Protein AF-A0A0W0VQ80-F1 (afdb_monomer_lite)

Structure (mmCIF, N/CA/C/O backbone):
data_AF-A0A0W0VQ80-F1
#
_entry.id   AF-A0A0W0VQ80-F1
#
loop_
_atom_site.group_PDB
_atom_site.id
_atom_site.type_symbol
_atom_site.label_atom_id
_atom_site.label_alt_id
_atom_site.label_comp_id
_atom_site.label_asym_id
_atom_site.label_entity_id
_atom_site.label_seq_id
_atom_site.pdbx_PDB_ins_code
_atom_site.Cartn_x
_atom_site.Cartn_y
_atom_site.Cartn_z
_atom_site.occupancy
_atom_site.B_iso_or_equiv
_atom_site.auth_seq_id
_atom_site.auth_comp_id
_atom_site.auth_asym_id
_atom_site.auth_atom_id
_atom_site.pdbx_PDB_model_num
ATOM 1 N N . MET A 1 1 ? 36.354 -58.594 -27.537 1.00 39.22 1 MET A N 1
ATOM 2 C CA . MET A 1 1 ? 34.921 -58.287 -27.334 1.00 39.22 1 MET A CA 1
ATOM 3 C C . MET A 1 1 ? 34.841 -57.027 -26.495 1.00 39.22 1 MET A C 1
ATOM 5 O O . MET A 1 1 ? 35.477 -56.959 -25.454 1.00 39.22 1 MET A O 1
ATOM 9 N N . SER A 1 2 ? 34.205 -56.005 -27.055 1.00 38.38 2 SER A N 1
ATOM 10 C CA . SER A 1 2 ? 34.399 -54.588 -26.751 1.00 38.38 2 SER A CA 1
ATOM 11 C C . SER A 1 2 ? 33.730 -54.137 -25.452 1.00 38.38 2 SER A C 1
ATOM 13 O O . SER A 1 2 ? 32.522 -54.293 -25.295 1.00 38.38 2 SER A O 1
ATOM 15 N N . ALA A 1 3 ? 34.500 -53.500 -24.567 1.00 39.53 3 ALA A N 1
ATOM 16 C CA . ALA A 1 3 ? 33.962 -52.615 -23.542 1.00 39.53 3 ALA A CA 1
ATOM 17 C C . ALA A 1 3 ? 33.557 -51.298 -24.223 1.00 39.53 3 ALA A C 1
ATOM 19 O O . ALA A 1 3 ? 34.411 -50.557 -24.705 1.00 39.53 3 ALA A O 1
ATOM 20 N N . LYS A 1 4 ? 32.250 -51.027 -24.314 1.00 45.50 4 LYS A N 1
ATOM 21 C CA . LYS A 1 4 ? 31.738 -49.696 -24.663 1.00 45.50 4 LYS A CA 1
ATOM 22 C C . LYS A 1 4 ? 31.980 -48.789 -23.456 1.00 45.50 4 LYS A C 1
ATOM 24 O O . LYS A 1 4 ? 31.204 -48.800 -22.506 1.00 45.50 4 LYS A O 1
ATOM 29 N N . LEU A 1 5 ? 33.093 -48.063 -23.481 1.00 38.34 5 LEU A N 1
ATOM 30 C CA . LEU A 1 5 ? 33.296 -46.894 -22.635 1.00 38.34 5 LEU A CA 1
ATOM 31 C C . LEU A 1 5 ? 32.281 -45.840 -23.090 1.00 38.34 5 LEU A C 1
ATOM 33 O O . LEU A 1 5 ? 32.288 -45.436 -24.251 1.00 38.34 5 LEU A O 1
ATOM 37 N N . TYR A 1 6 ? 31.363 -45.464 -22.202 1.00 40.53 6 TYR A N 1
ATOM 38 C CA . TYR A 1 6 ? 30.545 -44.273 -22.383 1.00 40.53 6 TYR A CA 1
ATOM 39 C C . TYR A 1 6 ? 31.472 -43.067 -22.233 1.00 40.53 6 TYR A C 1
ATOM 41 O O . TYR A 1 6 ? 31.895 -42.734 -21.128 1.00 40.53 6 TYR A O 1
ATOM 49 N N . GLU A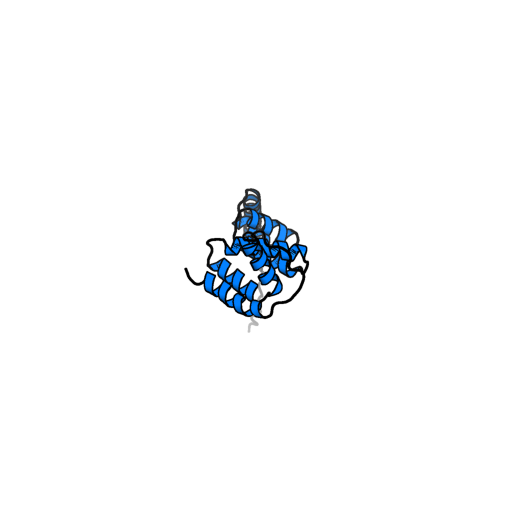 1 7 ? 31.832 -42.468 -23.360 1.00 46.78 7 GLU A N 1
ATOM 50 C CA . GLU A 1 7 ? 32.512 -41.182 -23.419 1.00 46.78 7 GLU A CA 1
ATOM 51 C C . GLU A 1 7 ? 31.486 -40.121 -22.995 1.00 46.78 7 GLU A C 1
ATOM 53 O O . GLU A 1 7 ? 30.515 -39.848 -23.700 1.00 46.78 7 GLU A O 1
ATOM 58 N N . VAL A 1 8 ? 31.620 -39.628 -21.764 1.00 47.25 8 VAL A N 1
ATOM 59 C CA . VAL A 1 8 ? 30.815 -38.518 -21.245 1.00 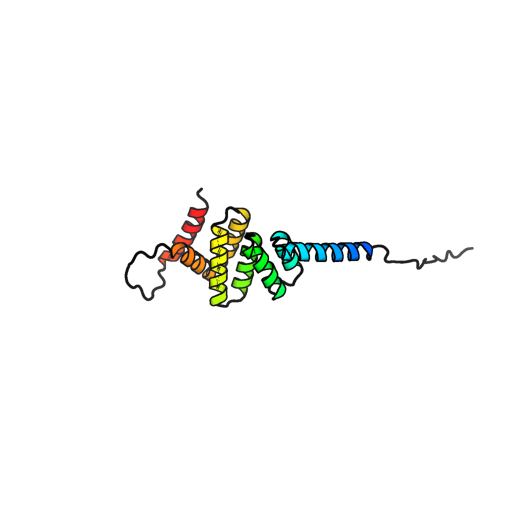47.25 8 VAL A CA 1
ATOM 60 C C . VAL A 1 8 ? 31.418 -37.249 -21.834 1.00 47.25 8 VAL A C 1
ATOM 62 O O . VAL A 1 8 ? 32.496 -36.831 -21.418 1.00 47.25 8 VAL A O 1
ATOM 65 N N . ASP A 1 9 ? 30.763 -36.697 -22.850 1.00 49.16 9 ASP A N 1
ATOM 66 C CA . ASP A 1 9 ? 31.197 -35.493 -23.558 1.00 49.16 9 ASP A CA 1
ATOM 67 C C . ASP A 1 9 ? 31.024 -34.258 -22.642 1.00 49.16 9 ASP A C 1
ATOM 69 O O . ASP A 1 9 ? 29.894 -33.955 -22.244 1.00 49.16 9 ASP A O 1
ATOM 73 N N . PRO A 1 10 ? 32.096 -33.543 -22.238 1.00 48.28 10 PRO A N 1
ATOM 74 C CA . PRO A 1 10 ? 32.015 -32.416 -21.314 1.00 48.28 10 PRO A CA 1
ATOM 75 C C . PRO A 1 10 ? 31.864 -31.095 -22.080 1.00 48.28 10 PRO A C 1
ATOM 77 O O . PRO A 1 10 ? 32.627 -30.150 -21.874 1.00 48.28 10 PRO A O 1
ATOM 80 N N . LEU A 1 11 ? 30.877 -31.021 -22.976 1.00 42.03 11 LEU A N 1
ATOM 81 C CA . LEU A 1 11 ? 30.545 -29.799 -23.706 1.00 42.03 11 LEU A CA 1
ATOM 82 C C . LEU A 1 11 ? 29.224 -29.196 -23.211 1.00 42.03 11 LEU A C 1
ATOM 84 O O . LEU A 1 11 ? 28.148 -29.381 -23.770 1.00 42.03 11 LEU A O 1
ATOM 88 N N . THR A 1 12 ? 29.401 -28.418 -22.141 1.00 44.44 12 THR A N 1
ATOM 89 C CA . THR A 1 12 ? 28.818 -27.080 -21.949 1.00 44.44 12 THR A CA 1
ATOM 90 C C . THR A 1 12 ? 27.309 -26.977 -21.729 1.00 44.44 12 THR A C 1
ATOM 92 O O . THR A 1 12 ? 26.538 -26.512 -22.565 1.00 44.44 12 THR A O 1
ATOM 95 N N . GLU A 1 13 ? 26.940 -27.308 -20.499 1.00 49.12 13 GLU A N 1
ATOM 96 C CA . GLU A 1 13 ? 26.128 -26.476 -19.605 1.00 49.12 13 GLU A CA 1
ATOM 97 C C . GLU A 1 13 ? 26.265 -24.952 -19.894 1.00 49.12 13 GLU A C 1
ATOM 99 O O . GLU A 1 13 ? 27.376 -24.441 -20.043 1.00 49.12 13 GLU A O 1
ATOM 104 N N . SER A 1 14 ? 25.133 -24.230 -19.908 1.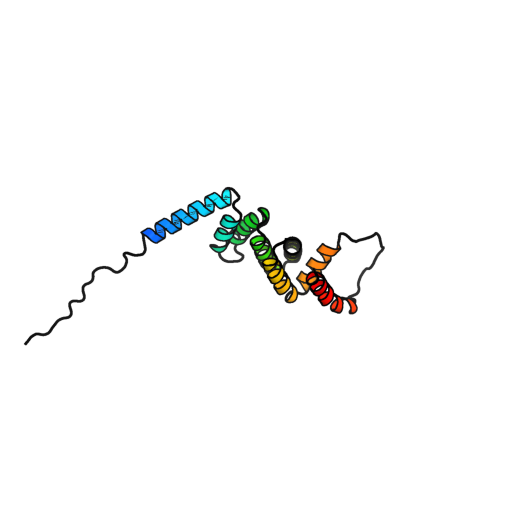00 49.66 14 SER A N 1
ATOM 105 C CA . SER A 1 14 ? 24.991 -22.756 -19.954 1.00 49.66 14 SER A CA 1
ATOM 106 C C . SER A 1 14 ? 25.122 -22.041 -21.315 1.00 49.66 14 SER A C 1
ATOM 108 O O . SER A 1 14 ? 26.056 -21.281 -21.564 1.00 49.66 14 SER A O 1
ATOM 110 N N . VAL A 1 15 ? 24.105 -22.188 -22.172 1.00 45.34 15 VAL A N 1
ATOM 111 C CA . VAL A 1 15 ? 23.851 -21.266 -23.307 1.00 45.34 15 VAL A CA 1
ATOM 112 C C . VAL A 1 15 ? 22.617 -20.362 -23.057 1.00 45.34 15 VAL A C 1
ATOM 114 O O . VAL A 1 15 ? 22.355 -19.445 -23.830 1.00 45.34 15 VAL A O 1
ATOM 117 N N . ASP A 1 16 ? 21.922 -20.508 -21.919 1.00 50.88 16 ASP A N 1
ATOM 118 C CA . ASP A 1 16 ? 20.605 -19.884 -21.666 1.00 50.88 16 ASP A CA 1
ATOM 119 C C . ASP A 1 16 ? 20.578 -18.633 -20.746 1.00 50.88 16 ASP A C 1
ATOM 121 O O . ASP A 1 16 ? 19.498 -18.117 -20.457 1.00 50.88 16 ASP A O 1
ATOM 125 N N . ASP A 1 17 ? 21.716 -18.083 -20.293 1.00 54.81 17 ASP A N 1
ATOM 126 C CA . ASP A 1 17 ? 21.704 -17.083 -19.191 1.00 54.81 17 ASP A CA 1
ATOM 127 C C . ASP A 1 17 ? 22.242 -15.668 -19.524 1.00 54.81 17 ASP A C 1
ATOM 129 O O . ASP A 1 17 ? 22.173 -14.759 -18.699 1.00 54.81 17 ASP A O 1
ATOM 133 N N . TYR A 1 18 ? 22.766 -15.410 -20.731 1.00 47.47 18 TYR A N 1
ATOM 134 C CA . TYR A 1 18 ? 23.370 -14.097 -21.056 1.00 47.47 18 TYR A CA 1
ATOM 135 C C . TYR A 1 18 ? 22.439 -13.115 -21.783 1.00 47.47 18 TYR A C 1
ATOM 137 O O . TYR A 1 18 ? 22.423 -11.919 -21.464 1.00 47.47 18 TYR A O 1
ATOM 145 N N . HIS A 1 19 ? 21.652 -13.587 -22.751 1.00 51.75 19 HIS A N 1
ATOM 146 C CA . HIS A 1 19 ? 20.708 -12.736 -23.487 1.00 51.75 19 HIS A CA 1
ATOM 147 C C . HIS A 1 19 ? 19.512 -12.341 -22.619 1.00 51.75 19 HIS A C 1
ATOM 149 O O . HIS A 1 19 ? 19.170 -11.163 -22.547 1.00 51.75 19 HIS A O 1
ATOM 155 N N . THR A 1 20 ? 18.979 -13.291 -21.853 1.00 57.47 20 THR A N 1
ATOM 156 C CA . THR A 1 20 ? 17.923 -13.079 -20.854 1.00 57.47 20 THR A CA 1
ATOM 157 C C . THR A 1 20 ? 18.354 -12.076 -19.788 1.00 57.47 20 THR A C 1
ATOM 159 O O . THR A 1 20 ? 17.636 -11.122 -19.500 1.00 57.47 20 THR A O 1
ATOM 162 N N . LYS A 1 21 ? 19.576 -12.200 -19.262 1.00 60.91 21 LYS A N 1
ATOM 163 C CA . LYS A 1 21 ? 20.131 -11.251 -18.287 1.00 60.91 21 LYS A CA 1
ATOM 164 C C . LYS A 1 21 ? 20.290 -9.848 -18.867 1.00 60.91 21 LYS A C 1
ATOM 166 O O . LYS A 1 21 ? 19.993 -8.868 -18.188 1.00 60.91 21 LYS A O 1
ATOM 171 N N . THR A 1 22 ? 20.703 -9.738 -20.128 1.00 64.06 22 THR A N 1
ATOM 172 C CA . THR A 1 22 ? 20.852 -8.445 -20.812 1.00 64.06 22 THR A CA 1
ATOM 173 C C . THR A 1 22 ? 19.497 -7.790 -21.085 1.00 64.06 22 THR A C 1
ATOM 175 O O . THR A 1 22 ? 19.326 -6.597 -20.835 1.00 64.06 22 THR A O 1
ATOM 178 N N . GLU A 1 23 ? 18.508 -8.559 -21.537 1.00 70.19 23 GLU A N 1
ATOM 179 C CA . GLU A 1 23 ? 17.135 -8.092 -21.753 1.00 70.19 23 GLU A CA 1
ATOM 180 C C . GLU A 1 23 ? 16.465 -7.670 -20.447 1.00 70.19 23 GLU A C 1
ATOM 182 O O . GLU A 1 23 ? 15.868 -6.597 -20.393 1.00 70.19 23 GLU A O 1
ATOM 187 N N . VAL A 1 24 ? 16.635 -8.438 -19.369 1.00 71.38 24 VAL A N 1
ATOM 188 C CA . VAL A 1 24 ? 16.118 -8.099 -18.035 1.00 71.38 24 VAL A CA 1
ATOM 189 C C . VAL A 1 24 ? 16.768 -6.823 -17.498 1.00 71.38 24 VAL A C 1
ATOM 191 O O . VAL A 1 24 ? 16.064 -5.944 -16.998 1.00 71.38 24 VAL A O 1
ATOM 194 N N . ILE A 1 25 ? 18.088 -6.661 -17.644 1.00 77.69 25 ILE A N 1
ATOM 195 C CA . ILE A 1 25 ? 18.795 -5.433 -17.240 1.00 77.69 25 ILE A CA 1
ATOM 196 C C . ILE A 1 25 ? 18.295 -4.226 -18.045 1.00 77.69 25 ILE A C 1
ATOM 198 O O . ILE A 1 25 ? 18.021 -3.165 -17.473 1.00 77.69 25 ILE A O 1
ATOM 202 N N . ASN A 1 26 ? 18.145 -4.377 -19.362 1.00 82.56 26 ASN A N 1
ATOM 203 C CA . ASN A 1 26 ? 17.654 -3.312 -20.235 1.00 82.56 26 ASN A CA 1
ATOM 204 C C . ASN A 1 26 ? 16.199 -2.947 -19.918 1.00 82.56 26 ASN A C 1
ATOM 206 O O . ASN A 1 26 ? 15.875 -1.764 -19.795 1.00 82.56 26 ASN A O 1
ATOM 210 N N . PHE A 1 27 ? 15.347 -3.948 -19.706 1.00 80.50 27 PHE A N 1
ATOM 211 C CA . PHE A 1 27 ? 13.952 -3.773 -19.324 1.00 80.50 27 PHE A CA 1
ATOM 212 C C . PHE A 1 27 ? 13.826 -3.073 -17.969 1.00 80.50 27 PHE A C 1
ATOM 214 O O . PHE A 1 27 ? 13.085 -2.100 -17.845 1.00 80.50 27 PHE A O 1
ATOM 221 N N . HIS A 1 28 ? 14.607 -3.482 -16.966 1.00 82.50 28 HIS A N 1
ATOM 222 C CA . HIS A 1 28 ? 14.620 -2.829 -15.656 1.00 82.50 28 HIS A CA 1
ATOM 223 C C . HIS A 1 28 ? 15.092 -1.369 -15.756 1.00 82.50 28 HIS A C 1
ATOM 225 O O . HIS A 1 28 ? 14.491 -0.472 -15.159 1.00 82.50 28 HIS A O 1
ATOM 231 N N . LYS A 1 29 ? 16.119 -1.085 -16.571 1.00 86.81 29 LYS A N 1
ATOM 232 C CA . LYS A 1 29 ? 16.577 0.290 -16.836 1.00 86.81 29 LYS A CA 1
ATOM 233 C C . LYS A 1 29 ? 15.481 1.136 -17.490 1.00 86.81 29 LYS A C 1
ATOM 235 O O . LYS A 1 29 ? 15.277 2.281 -17.082 1.00 86.81 29 LYS A O 1
AT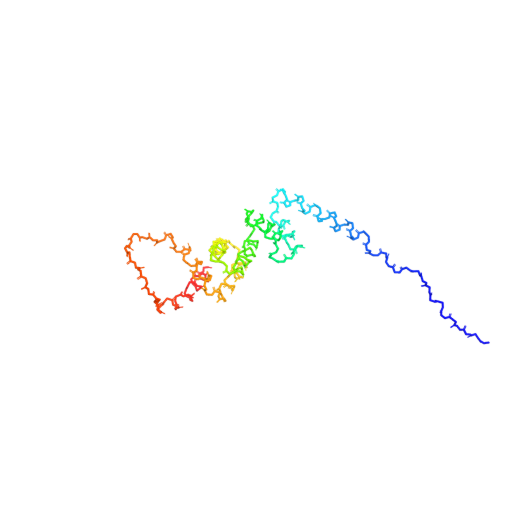OM 240 N N . GLN A 1 30 ? 14.765 0.580 -18.464 1.00 87.00 30 GLN A N 1
ATOM 241 C CA . GLN A 1 30 ? 13.647 1.254 -19.120 1.00 87.00 30 GLN A CA 1
ATOM 242 C C . GLN A 1 30 ? 12.482 1.487 -18.149 1.00 87.00 30 GLN A C 1
ATOM 244 O O . GLN A 1 30 ? 11.973 2.603 -18.081 1.00 87.00 30 GLN A O 1
ATOM 249 N N . MET A 1 31 ? 12.110 0.492 -17.334 1.00 87.75 31 MET A N 1
ATOM 250 C CA . MET A 1 31 ? 11.098 0.652 -16.282 1.00 87.75 31 MET A CA 1
ATOM 251 C C . MET A 1 31 ? 11.479 1.755 -15.301 1.00 87.75 31 MET A C 1
ATOM 253 O O . MET A 1 31 ? 10.651 2.604 -14.982 1.00 87.75 31 MET A O 1
ATOM 257 N N . LYS A 1 32 ? 12.743 1.806 -14.868 1.00 89.19 32 LYS A N 1
ATOM 258 C CA . LYS A 1 32 ? 13.248 2.881 -14.008 1.00 89.19 32 LYS A CA 1
ATOM 259 C C . LYS A 1 32 ? 13.115 4.249 -14.660 1.00 89.19 32 LYS A C 1
ATOM 261 O O . LYS A 1 32 ? 12.698 5.189 -13.990 1.00 89.19 32 LYS A O 1
ATOM 266 N N . ALA A 1 33 ? 13.427 4.369 -15.947 1.00 91.12 33 ALA A N 1
ATOM 267 C CA . ALA A 1 33 ? 13.236 5.617 -16.678 1.00 91.12 33 ALA A CA 1
ATOM 268 C C . ALA A 1 33 ? 11.752 6.026 -16.732 1.00 91.12 33 ALA A C 1
ATOM 270 O O . ALA A 1 33 ? 11.436 7.164 -16.399 1.00 91.12 33 ALA A O 1
ATOM 271 N N . MET A 1 34 ? 10.843 5.100 -17.052 1.00 91.06 34 MET A N 1
ATOM 272 C CA . MET A 1 34 ? 9.396 5.364 -17.089 1.00 91.06 34 MET A CA 1
ATOM 273 C C . MET A 1 34 ? 8.848 5.762 -15.712 1.00 91.06 34 MET A C 1
ATOM 275 O O . MET A 1 34 ? 8.126 6.748 -15.584 1.00 91.06 34 MET A O 1
ATOM 279 N N . ALA A 1 35 ? 9.264 5.068 -14.654 1.00 90.88 35 ALA A N 1
ATOM 280 C CA . ALA A 1 35 ? 8.887 5.403 -13.284 1.00 90.88 35 ALA A CA 1
ATOM 281 C C . ALA A 1 35 ? 9.378 6.797 -12.866 1.00 90.88 35 ALA A C 1
ATOM 283 O O . ALA A 1 35 ? 8.695 7.511 -12.135 1.00 90.88 35 ALA A O 1
ATOM 284 N N . LEU A 1 36 ? 10.567 7.203 -13.324 1.00 89.88 36 LEU A N 1
ATOM 285 C CA . LEU A 1 36 ? 11.085 8.558 -13.109 1.00 89.88 36 LEU A CA 1
ATOM 286 C C . LEU A 1 36 ? 10.338 9.612 -13.933 1.00 89.88 36 LEU A C 1
ATOM 288 O O . LEU A 1 36 ? 10.244 10.751 -13.489 1.00 89.88 36 LEU A O 1
ATOM 292 N N . GLN A 1 37 ? 9.784 9.233 -15.084 1.00 89.44 37 GLN A N 1
ATOM 293 C CA . GLN A 1 37 ? 8.907 10.080 -15.897 1.00 89.44 37 GLN A CA 1
ATOM 294 C C . GLN A 1 37 ? 7.478 10.185 -15.334 1.00 89.44 37 GLN A C 1
ATOM 296 O O . GLN A 1 37 ? 6.679 10.955 -15.858 1.00 89.44 37 GLN A O 1
ATOM 301 N N . GLY A 1 38 ? 7.165 9.461 -14.253 1.00 88.38 38 GLY A N 1
ATOM 302 C CA . GLY A 1 38 ? 5.876 9.522 -13.562 1.00 88.38 38 GLY A CA 1
ATOM 303 C C . GLY A 1 38 ? 4.937 8.352 -13.854 1.00 88.38 38 GLY A C 1
ATOM 304 O O . GLY A 1 38 ? 3.809 8.358 -13.358 1.00 88.38 38 GLY A O 1
ATOM 305 N N . ASP A 1 39 ? 5.382 7.337 -14.603 1.00 93.44 39 ASP A N 1
ATOM 306 C CA . ASP A 1 39 ? 4.590 6.128 -14.836 1.00 93.44 39 ASP A CA 1
ATOM 307 C C . ASP A 1 39 ? 4.377 5.367 -13.518 1.00 93.44 39 ASP A C 1
ATOM 309 O O . ASP A 1 39 ? 5.302 4.801 -12.920 1.00 93.44 39 ASP A O 1
ATOM 313 N N . ALA A 1 40 ? 3.125 5.362 -13.065 1.00 93.06 40 ALA A N 1
ATOM 314 C CA . ALA A 1 40 ? 2.738 4.768 -11.796 1.00 93.06 40 ALA A CA 1
ATOM 315 C C . ALA A 1 40 ? 2.894 3.240 -11.793 1.00 93.06 40 ALA A C 1
ATOM 317 O O . ALA A 1 40 ? 3.268 2.656 -10.775 1.00 93.06 40 ALA A O 1
ATOM 318 N N . VAL A 1 41 ? 2.625 2.582 -12.925 1.00 93.31 41 VAL A N 1
ATOM 319 C CA . VAL A 1 41 ? 2.705 1.122 -13.056 1.00 93.31 41 VAL A CA 1
ATOM 320 C C . VAL A 1 41 ? 4.162 0.679 -13.061 1.00 93.31 41 VAL A C 1
ATOM 322 O O . VAL A 1 41 ? 4.503 -0.298 -12.395 1.00 93.31 41 VAL A O 1
ATOM 325 N N . ALA A 1 42 ? 5.037 1.409 -13.751 1.00 92.44 42 ALA A N 1
ATOM 326 C CA . ALA A 1 42 ? 6.472 1.167 -13.735 1.00 92.44 42 ALA A CA 1
ATOM 327 C C . ALA A 1 42 ? 7.050 1.375 -12.329 1.00 92.44 42 ALA A C 1
ATOM 329 O O . ALA A 1 42 ? 7.790 0.520 -11.844 1.00 92.44 42 ALA A O 1
ATOM 330 N N . ALA A 1 43 ? 6.665 2.452 -11.633 1.00 93.88 43 ALA A N 1
ATOM 331 C CA . ALA A 1 43 ? 7.082 2.690 -10.250 1.00 93.88 43 ALA A CA 1
ATOM 332 C C . ALA A 1 43 ? 6.621 1.565 -9.308 1.00 93.88 43 ALA A C 1
ATOM 334 O O . ALA A 1 43 ? 7.403 1.085 -8.490 1.00 93.88 43 ALA A O 1
ATOM 335 N N . TYR A 1 44 ? 5.384 1.093 -9.461 1.00 94.94 44 TYR A N 1
ATOM 336 C CA . TYR A 1 44 ? 4.846 -0.013 -8.671 1.00 94.94 44 TYR A CA 1
ATOM 337 C C . TYR A 1 44 ? 5.562 -1.340 -8.949 1.00 94.94 44 TYR A C 1
ATOM 339 O O . TYR A 1 44 ? 5.889 -2.076 -8.022 1.00 94.94 44 TYR A O 1
ATOM 347 N N . ARG A 1 45 ? 5.863 -1.640 -10.218 1.00 91.88 45 ARG A N 1
ATOM 348 C CA . ARG A 1 45 ? 6.635 -2.833 -10.597 1.00 91.88 45 ARG A CA 1
ATOM 349 C C . ARG A 1 45 ? 8.043 -2.799 -10.016 1.00 91.88 45 ARG A C 1
ATOM 351 O O . ARG A 1 45 ? 8.453 -3.786 -9.425 1.00 91.88 45 ARG A O 1
ATOM 358 N N . LEU A 1 46 ? 8.727 -1.657 -10.102 1.00 90.88 46 LEU A N 1
ATOM 359 C CA . LEU A 1 46 ? 10.048 -1.488 -9.491 1.00 90.88 46 LEU A CA 1
ATOM 360 C C . LEU A 1 46 ? 10.009 -1.667 -7.981 1.00 90.88 46 LEU A C 1
ATOM 362 O O . LEU A 1 46 ? 10.929 -2.258 -7.437 1.00 90.88 46 LEU A O 1
ATOM 366 N N . ALA A 1 47 ? 8.963 -1.184 -7.300 1.00 92.94 47 ALA A N 1
ATOM 367 C CA . ALA A 1 47 ? 8.828 -1.392 -5.861 1.00 92.94 47 ALA A CA 1
ATOM 368 C C . ALA A 1 47 ? 8.886 -2.888 -5.523 1.00 92.94 47 ALA A C 1
ATOM 370 O O . ALA A 1 47 ? 9.600 -3.271 -4.605 1.00 92.94 47 ALA A O 1
ATOM 371 N N . ARG A 1 48 ? 8.219 -3.737 -6.313 1.00 89.25 48 ARG A N 1
ATOM 372 C CA . ARG A 1 48 ? 8.173 -5.195 -6.111 1.00 89.25 48 ARG A CA 1
ATOM 373 C C . ARG A 1 48 ? 9.505 -5.915 -6.341 1.00 89.25 48 ARG A C 1
ATOM 375 O O . ARG A 1 48 ? 9.625 -7.051 -5.890 1.00 89.25 48 ARG A O 1
ATOM 382 N N . ASP A 1 49 ? 10.477 -5.275 -6.989 1.00 88.69 49 ASP A N 1
ATOM 383 C CA . ASP A 1 49 ? 11.840 -5.809 -7.122 1.00 88.69 49 ASP A CA 1
ATOM 384 C C . ASP A 1 49 ? 12.631 -5.681 -5.803 1.00 88.69 49 ASP A C 1
ATOM 386 O O . ASP A 1 49 ? 13.641 -6.359 -5.611 1.00 88.69 49 ASP A O 1
ATOM 390 N N . PHE A 1 50 ? 12.179 -4.827 -4.877 1.00 90.50 50 PHE A N 1
ATOM 391 C CA . PHE A 1 50 ? 12.789 -4.647 -3.561 1.00 90.50 50 PHE A CA 1
ATOM 392 C C . PHE A 1 50 ? 12.082 -5.490 -2.489 1.00 90.50 50 PHE A C 1
ATOM 394 O O . PHE A 1 50 ? 10.876 -5.738 -2.580 1.00 90.50 50 PHE A O 1
ATOM 401 N N . PRO A 1 51 ? 12.792 -5.887 -1.414 1.00 91.06 51 PRO A N 1
ATOM 402 C CA . PRO A 1 51 ? 12.170 -6.540 -0.269 1.00 91.06 51 PRO A CA 1
ATOM 403 C C . PRO A 1 51 ? 11.025 -5.695 0.298 1.00 91.06 51 PRO A C 1
ATOM 405 O O . PRO A 1 51 ? 11.169 -4.478 0.465 1.00 91.06 51 PRO A O 1
ATOM 408 N N . GLN A 1 52 ? 9.902 -6.339 0.627 1.00 87.75 52 GLN A N 1
ATOM 409 C CA . GLN A 1 52 ? 8.759 -5.659 1.238 1.00 87.75 52 GLN A CA 1
ATOM 410 C C . GLN A 1 52 ? 9.192 -4.884 2.486 1.00 87.75 52 GLN A C 1
ATOM 412 O O . GLN A 1 52 ? 10.020 -5.353 3.266 1.00 87.75 52 GLN A O 1
ATOM 417 N N . ASN A 1 53 ? 8.614 -3.698 2.677 1.00 87.56 53 ASN A N 1
ATOM 418 C CA . ASN A 1 53 ? 8.908 -2.786 3.789 1.00 87.56 53 ASN A CA 1
ATOM 419 C C . ASN A 1 53 ? 10.345 -2.224 3.837 1.00 87.56 53 ASN A C 1
ATOM 421 O O . ASN A 1 53 ? 10.669 -1.518 4.791 1.00 87.56 53 ASN A O 1
ATOM 425 N N . SER A 1 54 ? 11.192 -2.475 2.831 1.00 91.81 54 SER A N 1
ATOM 426 C CA . SER A 1 54 ? 12.465 -1.754 2.683 1.00 91.81 54 SER A CA 1
ATOM 427 C C . SER A 1 54 ? 12.241 -0.280 2.325 1.00 91.81 54 SER A C 1
ATOM 429 O O . SER A 1 54 ? 11.199 0.094 1.779 1.00 91.81 54 SER A O 1
ATOM 431 N N . ASP A 1 55 ? 13.232 0.570 2.598 1.00 91.81 55 ASP A N 1
ATOM 432 C CA . ASP A 1 55 ? 13.139 2.002 2.290 1.00 91.81 55 ASP A CA 1
ATOM 433 C C . ASP A 1 55 ? 12.937 2.255 0.788 1.00 91.81 55 ASP A C 1
ATOM 435 O O . ASP A 1 55 ? 12.128 3.104 0.402 1.00 91.81 55 ASP A O 1
ATOM 439 N N . ASP A 1 56 ? 13.610 1.481 -0.070 1.00 91.25 56 ASP A N 1
ATOM 440 C CA . ASP A 1 56 ? 13.444 1.574 -1.522 1.00 91.25 56 ASP A CA 1
ATOM 441 C C . ASP A 1 56 ? 12.062 1.089 -1.979 1.00 91.25 56 ASP A C 1
ATOM 443 O O . ASP A 1 56 ? 11.432 1.760 -2.803 1.00 91.25 56 ASP A O 1
ATOM 447 N N . TYR A 1 57 ? 11.542 -0.001 -1.398 1.00 94.00 57 TYR A N 1
ATOM 448 C CA . TYR A 1 57 ? 10.168 -0.458 -1.637 1.00 94.00 57 TYR A CA 1
ATOM 449 C C . TYR A 1 57 ? 9.170 0.665 -1.335 1.00 94.00 57 TYR A C 1
ATOM 451 O O . TYR A 1 57 ? 8.417 1.080 -2.215 1.00 94.00 57 TYR A O 1
ATOM 459 N N . LEU A 1 58 ? 9.219 1.232 -0.124 1.00 94.38 58 LEU A N 1
ATOM 460 C CA . LEU A 1 58 ? 8.299 2.291 0.305 1.00 94.38 58 LEU A CA 1
ATOM 461 C C . LEU A 1 58 ? 8.428 3.552 -0.551 1.00 94.38 58 LEU A C 1
ATOM 463 O O . LEU A 1 58 ? 7.428 4.197 -0.863 1.00 94.38 58 LEU A O 1
ATOM 467 N N . LYS A 1 59 ? 9.647 3.897 -0.967 1.00 94.44 59 LYS A N 1
ATOM 468 C CA . LYS A 1 59 ? 9.915 5.055 -1.823 1.00 94.44 59 LYS A CA 1
ATOM 469 C C . LYS A 1 59 ? 9.270 4.916 -3.199 1.00 94.44 59 LYS A C 1
ATOM 471 O O . LYS A 1 59 ? 8.645 5.866 -3.672 1.00 94.44 59 LYS A O 1
ATOM 476 N N . TRP A 1 60 ? 9.420 3.769 -3.856 1.00 94.69 60 TRP A N 1
ATOM 477 C CA . TRP A 1 60 ? 8.823 3.537 -5.175 1.00 94.69 60 TRP A CA 1
ATOM 478 C C . TRP A 1 60 ? 7.311 3.352 -5.100 1.00 94.69 60 TRP A C 1
ATOM 480 O O . TRP A 1 60 ? 6.583 3.896 -5.932 1.00 94.69 60 TRP A O 1
ATOM 490 N N . LEU A 1 61 ? 6.834 2.680 -4.057 1.00 95.31 61 LEU A N 1
ATOM 491 C CA . LEU A 1 61 ? 5.413 2.508 -3.797 1.00 95.31 61 LEU A CA 1
ATOM 492 C C . LEU A 1 61 ? 4.721 3.850 -3.547 1.00 95.31 61 LEU A C 1
ATOM 494 O O . LEU A 1 61 ? 3.660 4.108 -4.107 1.00 95.31 61 LEU A O 1
ATOM 498 N N . LYS A 1 62 ? 5.365 4.746 -2.789 1.00 95.12 62 LYS A N 1
ATOM 499 C CA . LYS A 1 62 ? 4.883 6.113 -2.584 1.00 95.12 62 LYS A CA 1
ATOM 500 C C . LYS A 1 62 ? 4.786 6.885 -3.894 1.00 95.12 62 LYS A C 1
ATOM 502 O O . LYS A 1 62 ? 3.752 7.481 -4.148 1.00 95.12 62 LYS A O 1
ATOM 507 N N . LYS A 1 63 ? 5.794 6.808 -4.769 1.00 94.50 63 LYS A N 1
ATOM 508 C CA . LYS A 1 63 ? 5.713 7.436 -6.100 1.00 94.50 63 LYS A CA 1
ATOM 509 C C . LYS A 1 63 ? 4.518 6.928 -6.907 1.00 94.50 63 LYS A C 1
ATOM 511 O O . LYS A 1 63 ? 3.800 7.724 -7.499 1.00 94.50 63 LYS A O 1
ATOM 516 N N . ALA A 1 64 ? 4.283 5.618 -6.910 1.00 95.25 64 ALA A N 1
ATOM 517 C CA . ALA A 1 64 ? 3.133 5.039 -7.598 1.00 95.25 64 ALA A CA 1
ATOM 518 C C . ALA A 1 64 ? 1.794 5.479 -6.974 1.00 95.25 64 ALA A C 1
ATOM 520 O O . ALA A 1 64 ? 0.842 5.784 -7.695 1.00 95.25 64 ALA A O 1
ATOM 521 N N . ALA A 1 65 ? 1.727 5.546 -5.642 1.00 95.19 65 ALA A N 1
ATOM 522 C CA . ALA A 1 65 ? 0.560 6.008 -4.896 1.00 95.19 65 ALA A CA 1
ATOM 523 C C . ALA A 1 65 ? 0.259 7.497 -5.149 1.00 95.19 65 ALA A C 1
ATOM 525 O O . ALA A 1 65 ? -0.905 7.860 -5.340 1.00 95.19 65 ALA A O 1
ATOM 526 N N . ASP A 1 66 ? 1.298 8.334 -5.207 1.00 92.62 66 ASP A N 1
ATOM 527 C CA . ASP A 1 66 ? 1.216 9.771 -5.492 1.00 92.62 66 ASP A CA 1
ATOM 528 C C . ASP A 1 66 ? 0.728 10.023 -6.930 1.00 92.62 66 ASP A C 1
ATOM 530 O O . ASP A 1 66 ? -0.092 10.912 -7.154 1.00 92.62 66 ASP A O 1
ATOM 534 N N . SER A 1 67 ? 1.117 9.173 -7.888 1.00 89.62 67 SER A N 1
ATOM 535 C CA . SER A 1 67 ? 0.564 9.165 -9.254 1.00 89.62 67 SER A CA 1
ATOM 536 C C . SER A 1 67 ? -0.872 8.612 -9.348 1.00 89.62 67 SER A C 1
ATOM 538 O O . SER A 1 67 ? -1.423 8.501 -10.441 1.00 89.62 67 SER A O 1
ATOM 540 N N . GLY A 1 68 ? -1.505 8.256 -8.223 1.00 88.44 68 GLY A N 1
ATOM 541 C CA . GLY A 1 68 ? -2.914 7.857 -8.161 1.00 88.44 68 GLY A CA 1
ATOM 542 C C . GLY A 1 68 ? -3.188 6.363 -8.341 1.00 88.44 68 GLY A C 1
ATOM 543 O O . GLY A 1 68 ? -4.357 5.972 -8.372 1.00 88.44 68 GLY A O 1
ATOM 544 N N . LEU A 1 69 ? -2.160 5.510 -8.420 1.00 94.25 69 LEU A N 1
ATOM 545 C CA . LEU A 1 69 ? -2.363 4.068 -8.558 1.00 94.25 69 LEU A CA 1
ATOM 546 C C . LEU A 1 69 ? -2.955 3.488 -7.269 1.00 94.25 69 LEU A C 1
ATOM 548 O O . LEU A 1 69 ? -2.317 3.481 -6.216 1.00 94.25 69 LEU A O 1
ATOM 552 N N . THR A 1 70 ? -4.182 2.976 -7.359 1.00 94.81 70 THR A N 1
ATOM 553 C CA . THR A 1 70 ? -4.941 2.536 -6.176 1.00 94.81 70 THR A CA 1
ATOM 554 C C . THR A 1 70 ? -4.309 1.296 -5.532 1.00 94.81 70 THR A C 1
ATOM 556 O O . THR A 1 70 ? -4.218 1.241 -4.309 1.00 94.81 70 THR A O 1
ATOM 559 N N . ASN A 1 71 ? -3.744 0.379 -6.330 1.00 94.19 71 ASN A N 1
ATOM 560 C CA . ASN A 1 71 ? -2.976 -0.773 -5.833 1.00 94.19 71 ASN A CA 1
ATOM 561 C C . ASN A 1 71 ? -1.803 -0.331 -4.948 1.00 94.19 71 ASN A C 1
ATOM 563 O O . ASN A 1 71 ? -1.628 -0.830 -3.843 1.00 94.19 71 ASN A O 1
ATOM 567 N N . ALA A 1 72 ? -1.030 0.659 -5.408 1.00 95.50 72 ALA A N 1
ATOM 568 C CA . ALA A 1 72 ? 0.104 1.175 -4.651 1.00 95.50 72 ALA A CA 1
ATOM 569 C C . ALA A 1 72 ? -0.333 1.876 -3.359 1.00 95.50 72 ALA A C 1
ATOM 571 O O . ALA A 1 72 ? 0.343 1.746 -2.342 1.00 95.50 72 ALA A O 1
ATOM 572 N N . LYS A 1 73 ? -1.468 2.593 -3.378 1.00 96.06 73 LYS A N 1
ATOM 573 C CA . LYS A 1 73 ? -2.043 3.194 -2.164 1.00 96.06 73 LYS A CA 1
ATOM 574 C C . LYS A 1 73 ? -2.403 2.133 -1.128 1.00 96.06 73 LYS A C 1
ATOM 576 O O . LYS A 1 73 ? -2.070 2.319 0.039 1.00 96.06 73 LYS A O 1
ATOM 581 N N . LEU A 1 74 ? -3.047 1.038 -1.543 1.00 96.62 74 LEU A N 1
ATOM 582 C CA . LEU A 1 74 ? -3.400 -0.056 -0.636 1.00 96.62 74 LEU A CA 1
ATOM 583 C C . LEU A 1 74 ? -2.146 -0.709 -0.045 1.00 96.62 74 LEU A C 1
ATOM 585 O O . LEU A 1 74 ? -2.022 -0.797 1.175 1.00 96.62 74 LEU A O 1
ATOM 589 N N . ASP A 1 75 ? -1.186 -1.089 -0.887 1.00 95.69 75 ASP A N 1
ATOM 590 C CA . ASP A 1 75 ? 0.042 -1.742 -0.426 1.00 95.69 75 ASP A CA 1
ATOM 591 C C . ASP A 1 75 ? 0.852 -0.837 0.513 1.00 95.69 75 ASP A C 1
ATOM 593 O O . ASP A 1 75 ? 1.399 -1.300 1.515 1.00 95.69 75 ASP A O 1
ATOM 597 N N . LEU A 1 76 ? 0.888 0.473 0.242 1.00 95.75 76 LEU A N 1
ATOM 598 C CA . LEU A 1 76 ? 1.563 1.442 1.104 1.00 95.75 76 LEU A CA 1
ATOM 599 C C . LEU A 1 76 ? 0.859 1.560 2.452 1.00 95.75 76 LEU A C 1
ATOM 601 O O . LEU A 1 76 ? 1.519 1.596 3.492 1.00 95.75 76 LEU A O 1
ATOM 605 N N . ALA A 1 77 ? -0.473 1.582 2.447 1.00 95.50 77 ALA A N 1
ATOM 606 C CA . ALA A 1 77 ? -1.269 1.618 3.663 1.00 95.50 77 ALA A CA 1
ATOM 607 C C . ALA A 1 77 ? -1.044 0.366 4.524 1.00 95.50 77 ALA A C 1
ATOM 609 O O . ALA A 1 77 ? -0.877 0.482 5.739 1.00 95.50 77 ALA A O 1
ATOM 610 N N . ILE A 1 78 ? -0.969 -0.815 3.906 1.00 94.94 78 ILE A N 1
ATOM 611 C CA . ILE A 1 78 ? -0.678 -2.080 4.594 1.00 94.94 78 ILE A CA 1
ATOM 612 C C . ILE A 1 78 ? 0.715 -2.032 5.230 1.00 94.94 78 ILE A C 1
ATOM 614 O O . ILE A 1 78 ? 0.851 -2.293 6.428 1.00 94.94 78 ILE A O 1
ATOM 618 N N . SER A 1 79 ? 1.741 -1.626 4.477 1.00 93.94 79 SER A N 1
ATOM 619 C CA . SER A 1 79 ? 3.104 -1.474 5.004 1.00 93.94 79 SER A CA 1
ATOM 620 C C . SER A 1 79 ? 3.181 -0.489 6.174 1.00 93.94 79 SER A C 1
ATOM 622 O O . SER A 1 79 ? 3.855 -0.738 7.178 1.00 93.94 79 SER A O 1
ATOM 624 N N . LEU A 1 80 ? 2.459 0.631 6.091 1.00 93.50 80 LEU A N 1
ATOM 625 C CA . LEU A 1 80 ? 2.381 1.608 7.175 1.00 93.50 80 LEU A CA 1
ATOM 626 C C . LEU A 1 80 ? 1.655 1.040 8.402 1.00 93.50 80 LEU A C 1
ATOM 628 O O . LEU A 1 80 ? 2.136 1.223 9.522 1.00 93.50 80 LEU A O 1
ATOM 632 N N . ALA A 1 81 ? 0.559 0.302 8.221 1.00 92.44 81 ALA A N 1
ATOM 633 C CA . ALA A 1 81 ? -0.180 -0.327 9.315 1.00 92.44 81 ALA A CA 1
ATOM 634 C C . ALA A 1 81 ? 0.662 -1.376 10.065 1.00 92.44 81 ALA A C 1
ATOM 636 O O . ALA A 1 81 ? 0.617 -1.450 11.296 1.00 92.44 81 ALA A O 1
ATOM 637 N N . GLN A 1 82 ? 1.496 -2.135 9.348 1.00 90.19 82 GLN A N 1
ATOM 638 C CA . GLN A 1 82 ? 2.378 -3.156 9.929 1.00 90.19 82 GLN A CA 1
ATOM 639 C C . GLN A 1 82 ? 3.461 -2.584 10.852 1.00 90.19 82 GLN A C 1
ATOM 641 O O . GLN A 1 82 ? 3.928 -3.269 11.760 1.00 90.19 82 GLN A O 1
ATOM 646 N N . SER A 1 83 ? 3.847 -1.323 10.662 1.00 84.94 83 SER A N 1
ATOM 647 C CA . SER A 1 83 ? 4.899 -0.677 11.454 1.00 84.94 83 SER A CA 1
ATOM 648 C C . SER A 1 83 ? 4.527 -0.393 12.922 1.00 84.94 83 SER A C 1
ATOM 650 O O . SER A 1 83 ? 5.388 0.042 13.686 1.00 84.94 83 SER A O 1
ATOM 652 N N . LYS A 1 84 ? 3.257 -0.600 13.317 1.00 78.31 84 LYS A N 1
ATOM 653 C CA . LYS A 1 84 ? 2.704 -0.441 14.684 1.00 78.31 84 LYS A CA 1
ATOM 654 C C . LYS A 1 84 ? 2.925 0.928 15.354 1.00 78.31 84 LYS A C 1
ATOM 656 O O . LYS A 1 84 ? 2.675 1.075 16.547 1.00 78.31 84 LYS A O 1
ATOM 661 N N . SER A 1 85 ? 3.355 1.948 14.614 1.00 87.44 85 SER A N 1
ATOM 662 C CA . SER A 1 85 ? 3.475 3.318 15.122 1.00 87.44 85 SER A CA 1
ATOM 663 C C . SER A 1 85 ? 2.158 4.070 14.951 1.00 87.44 85 SER A C 1
ATOM 665 O O . SER A 1 85 ? 1.566 4.026 13.876 1.00 87.44 85 SER A O 1
ATOM 667 N N . VAL A 1 86 ? 1.727 4.821 15.970 1.00 86.94 86 VAL A N 1
ATOM 668 C CA . VAL A 1 86 ? 0.478 5.609 15.936 1.00 86.94 86 VAL A CA 1
ATOM 669 C C . VAL A 1 86 ? 0.458 6.593 14.760 1.00 86.94 86 VAL A C 1
ATOM 671 O O . VAL A 1 86 ? -0.537 6.686 14.047 1.00 86.94 86 VAL A O 1
ATOM 674 N N . SER A 1 87 ? 1.578 7.276 14.497 1.00 89.69 87 SER A N 1
ATOM 675 C CA . SER A 1 87 ? 1.684 8.213 13.369 1.00 89.69 87 SER A CA 1
ATOM 676 C C . SER A 1 87 ? 1.532 7.508 12.018 1.00 89.69 87 SER A C 1
ATOM 678 O O . SER A 1 87 ? 0.849 8.005 11.122 1.00 89.69 87 SER A O 1
ATOM 680 N N . LYS A 1 88 ? 2.139 6.326 11.867 1.00 90.88 88 LYS A N 1
ATOM 681 C CA . LYS A 1 88 ? 2.043 5.538 10.634 1.00 90.88 88 LYS A CA 1
ATOM 682 C C . LYS A 1 88 ? 0.666 4.889 10.481 1.00 90.88 88 LYS A C 1
ATOM 684 O O . LYS A 1 88 ? 0.178 4.803 9.363 1.00 90.88 88 LYS A O 1
ATOM 689 N N . LEU A 1 89 ? 0.003 4.520 11.578 1.00 91.69 89 LEU A N 1
ATOM 690 C CA . LEU A 1 89 ? -1.375 4.024 11.572 1.00 91.69 89 LEU A CA 1
ATOM 691 C C . LEU A 1 89 ? -2.349 5.089 11.051 1.00 91.69 89 LEU A C 1
ATOM 693 O O . LEU A 1 89 ? -3.219 4.786 10.239 1.00 91.69 89 LEU A O 1
ATOM 697 N N . GLN A 1 90 ? -2.172 6.342 11.472 1.00 92.25 90 GLN A N 1
ATOM 698 C CA . GLN A 1 90 ? -2.996 7.450 10.993 1.00 92.25 90 GLN A CA 1
ATOM 699 C C . GLN A 1 90 ? -2.785 7.721 9.496 1.00 92.25 90 GLN A C 1
ATOM 701 O O . GLN A 1 90 ? -3.758 7.942 8.778 1.00 92.25 90 GLN A O 1
ATOM 706 N N . GLN A 1 91 ? -1.535 7.652 9.023 1.00 93.31 91 GLN A N 1
ATOM 707 C CA . GLN A 1 91 ? -1.211 7.748 7.593 1.00 93.31 91 GLN A CA 1
ATOM 708 C C . GLN A 1 91 ? -1.780 6.570 6.795 1.00 93.31 91 GLN A C 1
ATOM 710 O O . GLN A 1 91 ? -2.327 6.770 5.717 1.00 93.31 91 GLN A O 1
ATOM 715 N N . ALA A 1 92 ? -1.693 5.347 7.328 1.00 95.12 92 ALA A N 1
ATOM 716 C CA . ALA A 1 92 ? -2.295 4.172 6.710 1.00 95.12 92 ALA A CA 1
ATOM 717 C C . ALA A 1 92 ? -3.798 4.381 6.519 1.00 95.12 92 ALA A C 1
ATOM 719 O O . ALA A 1 92 ? -4.313 4.182 5.422 1.00 95.12 92 ALA A O 1
ATOM 720 N N . ALA A 1 93 ? -4.487 4.840 7.565 1.00 94.94 93 ALA A N 1
ATOM 721 C CA . ALA A 1 93 ? -5.914 5.099 7.501 1.00 94.94 93 ALA A CA 1
ATOM 722 C C . ALA A 1 93 ? -6.286 6.128 6.423 1.00 94.94 93 ALA A C 1
ATOM 724 O O . ALA A 1 93 ? -7.250 5.893 5.699 1.00 94.94 93 ALA A O 1
ATOM 725 N N . ASP A 1 94 ? -5.501 7.193 6.243 1.00 94.56 94 ASP A N 1
ATOM 726 C CA . ASP A 1 94 ? -5.747 8.174 5.176 1.00 94.56 94 ASP A CA 1
ATOM 727 C C . ASP A 1 94 ? -5.698 7.523 3.785 1.00 94.56 94 ASP A C 1
ATOM 729 O O . ASP A 1 94 ? -6.627 7.665 2.985 1.00 94.56 94 ASP A O 1
ATOM 733 N N . TYR A 1 95 ? -4.671 6.711 3.517 1.00 95.44 95 TYR A N 1
ATOM 734 C CA . TYR A 1 95 ? -4.582 5.967 2.261 1.00 95.44 95 TYR A CA 1
ATOM 735 C C . TYR A 1 95 ? -5.746 4.981 2.084 1.00 95.44 95 TYR A C 1
ATOM 737 O O . TYR A 1 95 ? -6.310 4.908 0.990 1.00 95.44 95 TYR A O 1
ATOM 745 N N . PHE A 1 96 ? -6.173 4.283 3.142 1.00 95.38 96 PHE A N 1
ATOM 746 C CA . PHE A 1 96 ? -7.365 3.426 3.104 1.00 95.38 96 PHE A CA 1
ATOM 747 C C . PHE A 1 96 ? -8.631 4.220 2.756 1.00 95.38 96 PHE A C 1
ATOM 749 O O . PHE A 1 96 ? -9.415 3.778 1.919 1.00 95.38 96 PHE A O 1
ATOM 756 N N . VAL A 1 97 ? -8.820 5.419 3.318 1.00 94.31 97 VAL A N 1
ATOM 757 C CA . VAL A 1 97 ? -9.947 6.297 2.960 1.00 94.31 97 VAL A CA 1
ATOM 758 C C . VAL A 1 97 ? -9.909 6.666 1.478 1.00 94.31 97 VAL A C 1
ATOM 760 O O . VAL A 1 97 ? -10.943 6.632 0.807 1.00 94.31 97 VAL A O 1
ATOM 763 N N . GLN A 1 98 ? -8.733 6.991 0.938 1.00 93.12 98 GLN A N 1
ATOM 764 C CA . GLN A 1 98 ? -8.581 7.281 -0.489 1.00 93.12 98 GLN A CA 1
ATOM 765 C C . GLN A 1 98 ? -8.912 6.063 -1.366 1.00 93.12 98 GLN A C 1
ATOM 767 O O . GLN A 1 98 ? -9.579 6.218 -2.390 1.00 93.12 98 GLN A O 1
ATOM 772 N N . VAL A 1 99 ? -8.491 4.860 -0.962 1.00 95.38 99 VAL A N 1
ATOM 773 C CA . VAL A 1 99 ? -8.801 3.600 -1.658 1.00 95.38 99 VAL A CA 1
ATOM 774 C C . VAL A 1 99 ? -10.305 3.317 -1.639 1.00 95.38 99 VAL A C 1
ATOM 776 O O . VAL A 1 99 ? -10.887 3.066 -2.692 1.00 95.38 99 VAL A O 1
ATOM 779 N N . LEU A 1 100 ? -10.966 3.443 -0.486 1.00 93.00 100 LEU A N 1
ATOM 780 C CA . LEU A 1 100 ? -12.407 3.192 -0.340 1.00 93.00 100 LEU A CA 1
ATOM 781 C C . LEU A 1 100 ? -13.279 4.181 -1.129 1.00 93.00 100 LEU A C 1
ATOM 783 O O . LEU A 1 100 ? -14.377 3.834 -1.573 1.00 93.00 100 LEU A O 1
ATOM 787 N N . ARG A 1 101 ? -12.774 5.402 -1.341 1.00 90.62 101 ARG A N 1
ATOM 788 C CA . ARG A 1 101 ? -13.394 6.433 -2.192 1.00 90.62 101 ARG A CA 1
ATOM 789 C C . ARG A 1 101 ? -13.111 6.251 -3.683 1.00 90.62 101 ARG A C 1
ATOM 791 O O . ARG A 1 101 ? -13.757 6.909 -4.499 1.00 90.62 101 ARG A O 1
ATOM 798 N N . SER A 1 102 ? -12.148 5.408 -4.049 1.00 90.12 102 SER A N 1
ATOM 799 C CA . SER A 1 102 ? -11.837 5.122 -5.448 1.00 90.12 102 SER A CA 1
ATOM 800 C C . SER A 1 102 ? -12.967 4.327 -6.121 1.00 90.12 102 SER A C 1
ATOM 802 O O . SER A 1 102 ? -13.871 3.802 -5.469 1.00 90.12 102 SER A O 1
ATOM 804 N N . LYS A 1 103 ? -12.925 4.240 -7.454 1.00 90.69 103 LYS A N 1
ATOM 805 C CA . LYS A 1 103 ? -13.882 3.443 -8.240 1.00 90.69 103 LYS A CA 1
ATOM 806 C C . LYS A 1 103 ? -13.449 1.981 -8.407 1.00 90.69 103 LYS A C 1
ATOM 808 O O . LYS A 1 103 ? -14.175 1.211 -9.030 1.00 90.69 103 LYS A O 1
ATOM 813 N N . ASP A 1 104 ? -12.280 1.605 -7.892 1.00 90.38 104 ASP A N 1
ATOM 814 C CA . ASP A 1 104 ? -11.725 0.267 -8.073 1.00 90.38 104 ASP A CA 1
ATOM 815 C C . ASP A 1 104 ? -12.354 -0.713 -7.077 1.00 90.38 104 ASP A C 1
ATOM 817 O O . ASP A 1 104 ? -11.943 -0.805 -5.921 1.00 90.38 104 ASP A O 1
ATOM 821 N N . ARG A 1 105 ? -13.385 -1.435 -7.525 1.00 91.56 105 ARG A N 1
ATOM 822 C CA . ARG A 1 105 ? -14.107 -2.393 -6.680 1.00 91.56 105 ARG A CA 1
ATOM 823 C C . ARG A 1 105 ? -13.192 -3.487 -6.133 1.00 91.56 105 ARG A C 1
ATOM 825 O O . ARG A 1 105 ? -13.304 -3.827 -4.965 1.00 91.56 105 ARG A O 1
ATOM 832 N N . PHE A 1 106 ? -12.288 -4.014 -6.954 1.00 92.44 106 PHE A N 1
ATOM 833 C CA . PHE A 1 106 ? -11.437 -5.130 -6.550 1.00 92.44 106 PHE A CA 1
ATOM 834 C C . PHE A 1 106 ? -10.487 -4.725 -5.421 1.00 92.44 106 PHE A C 1
ATOM 836 O O . PHE A 1 106 ? -10.338 -5.446 -4.437 1.00 92.44 106 PHE A O 1
ATOM 843 N N . ILE A 1 107 ? -9.885 -3.540 -5.528 1.00 93.69 107 ILE A N 1
ATOM 844 C CA . ILE A 1 107 ? -8.975 -3.037 -4.495 1.00 93.69 107 ILE A CA 1
ATOM 845 C C . ILE A 1 107 ? -9.735 -2.585 -3.248 1.00 93.69 107 ILE A C 1
ATOM 847 O O . ILE A 1 107 ? -9.226 -2.731 -2.139 1.00 93.69 107 ILE A O 1
ATOM 851 N N . LYS A 1 108 ? -10.971 -2.098 -3.400 1.00 93.31 108 LYS A N 1
ATOM 852 C CA . LYS A 1 108 ? -11.858 -1.850 -2.260 1.00 93.31 108 LYS A CA 1
ATOM 853 C C . LYS A 1 108 ? -12.164 -3.124 -1.484 1.00 93.31 108 LYS A C 1
ATOM 855 O O . LYS A 1 108 ? -12.010 -3.107 -0.270 1.00 93.31 108 LYS A O 1
ATOM 860 N N . ASP A 1 109 ? -12.530 -4.204 -2.169 1.00 93.06 109 ASP A N 1
ATOM 861 C CA . ASP A 1 109 ? -12.836 -5.483 -1.524 1.00 93.06 109 ASP A CA 1
ATOM 862 C C . ASP A 1 109 ? -11.609 -5.987 -0.735 1.00 93.06 109 ASP A C 1
ATOM 864 O O . ASP A 1 109 ? -11.719 -6.306 0.447 1.00 93.06 109 ASP A O 1
ATOM 868 N N . GLN A 1 110 ? -10.406 -5.926 -1.324 1.00 94.31 110 GLN A N 1
ATOM 869 C CA . GLN A 1 110 ? -9.165 -6.255 -0.603 1.00 94.31 110 GLN A CA 1
ATOM 870 C C . GLN A 1 110 ? -8.909 -5.349 0.607 1.00 94.31 110 GLN A C 1
ATOM 872 O O . GLN A 1 110 ? -8.440 -5.804 1.654 1.00 94.31 110 GLN A O 1
ATOM 877 N N . ALA A 1 111 ? -9.190 -4.054 0.467 1.00 94.31 111 ALA A N 1
ATOM 878 C CA . ALA A 1 111 ? -9.025 -3.099 1.547 1.00 94.31 111 ALA A CA 1
ATOM 879 C C . ALA A 1 111 ? -9.992 -3.391 2.704 1.00 94.31 111 ALA A C 1
ATOM 881 O O . ALA A 1 111 ? -9.579 -3.383 3.862 1.00 94.31 111 ALA A O 1
ATOM 882 N N . GLU A 1 112 ? -11.258 -3.680 2.404 1.00 92.31 112 GLU A N 1
ATOM 883 C CA . GLU A 1 112 ? -12.280 -4.054 3.385 1.00 92.31 112 GLU A CA 1
ATOM 884 C C . GLU A 1 112 ? -11.917 -5.354 4.111 1.00 92.31 112 GLU A C 1
ATOM 886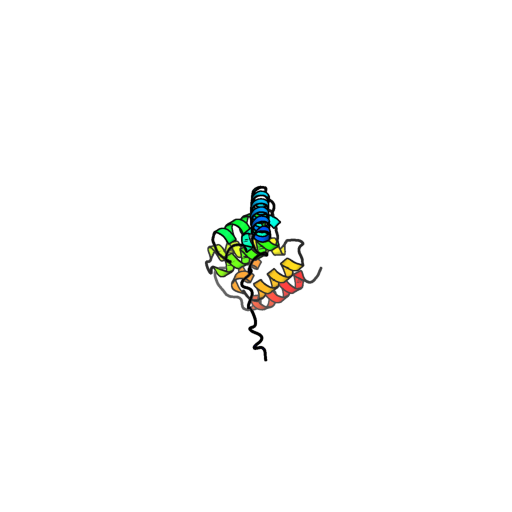 O O . GLU A 1 112 ? -11.979 -5.398 5.344 1.00 92.31 112 GLU A O 1
ATOM 891 N N . ASP A 1 113 ? -11.448 -6.368 3.383 1.00 93.94 113 ASP A N 1
ATOM 892 C CA . ASP A 1 113 ? -10.984 -7.632 3.961 1.00 93.94 113 ASP A CA 1
ATOM 893 C C . ASP A 1 113 ? -9.835 -7.402 4.948 1.00 93.94 113 ASP A C 1
ATOM 895 O O . ASP A 1 113 ? -9.870 -7.904 6.077 1.00 93.94 113 ASP A O 1
ATOM 899 N N . PHE A 1 114 ? -8.847 -6.582 4.579 1.00 94.31 114 PHE A N 1
ATOM 900 C CA . PHE A 1 114 ? -7.746 -6.236 5.477 1.00 94.31 114 PHE A CA 1
ATOM 901 C C . PHE A 1 114 ? -8.229 -5.472 6.716 1.00 94.31 114 PHE A C 1
ATOM 903 O O . PHE A 1 114 ? -7.792 -5.750 7.838 1.00 94.31 114 PHE A O 1
ATOM 910 N N . LEU A 1 115 ? -9.141 -4.514 6.544 1.00 93.31 115 LEU A N 1
ATOM 911 C CA . LEU A 1 115 ? -9.680 -3.722 7.647 1.00 93.31 115 LEU A CA 1
ATOM 912 C C . LEU A 1 115 ? -10.520 -4.561 8.615 1.00 93.31 115 LEU A C 1
ATOM 914 O O . LEU A 1 115 ? -10.432 -4.343 9.825 1.00 93.31 115 LEU A O 1
ATOM 918 N N . SER A 1 116 ? -11.267 -5.549 8.117 1.00 90.00 116 SER A N 1
ATOM 919 C CA . SER A 1 116 ? -12.068 -6.461 8.947 1.00 90.00 116 SER A CA 1
ATOM 920 C C . SER A 1 116 ? -11.218 -7.226 9.972 1.00 90.00 116 SER A C 1
ATOM 922 O O . SER A 1 116 ? -11.663 -7.487 11.089 1.00 90.00 116 SER A O 1
ATOM 924 N N . GLN A 1 117 ? -9.958 -7.505 9.626 1.00 90.69 117 GLN A N 1
ATOM 925 C CA . GLN A 1 117 ? -8.992 -8.197 10.483 1.00 90.69 117 GLN A CA 1
ATOM 926 C C . GLN A 1 117 ? -8.247 -7.242 11.432 1.00 90.69 117 GLN A C 1
ATOM 928 O O . GLN A 1 117 ? -7.628 -7.680 12.401 1.00 90.69 117 GLN A O 1
ATOM 933 N N . ASN A 1 118 ? -8.311 -5.928 11.191 1.00 90.88 118 ASN A N 1
ATOM 934 C CA . ASN A 1 118 ? -7.526 -4.912 11.891 1.00 90.88 118 ASN A CA 1
ATOM 935 C C . ASN A 1 118 ? -8.430 -3.868 12.563 1.00 90.88 118 ASN A C 1
ATOM 937 O O . ASN A 1 118 ? -8.516 -2.717 12.129 1.00 90.88 118 ASN A O 1
ATOM 941 N N . ARG A 1 119 ? -9.058 -4.248 13.687 1.00 90.31 119 ARG A N 1
ATOM 942 C CA . ARG A 1 119 ? -10.045 -3.418 14.412 1.00 90.31 119 ARG A CA 1
ATOM 943 C C . ARG A 1 119 ? -9.573 -1.987 14.700 1.00 90.31 119 ARG A C 1
ATOM 945 O O . ARG A 1 119 ? -10.334 -1.044 14.500 1.00 90.31 119 ARG A O 1
ATOM 952 N N . SER A 1 120 ? -8.334 -1.811 15.165 1.00 88.81 120 SER A N 1
ATOM 953 C CA . SER A 1 120 ? -7.791 -0.483 15.493 1.00 88.81 120 SER A CA 1
ATOM 954 C C . SER A 1 120 ? -7.645 0.409 14.260 1.00 88.81 120 SER A C 1
ATOM 956 O O . SER A 1 120 ? -7.951 1.597 14.317 1.00 88.81 120 SER A O 1
ATOM 958 N N . LEU A 1 121 ? -7.211 -0.166 13.135 1.00 91.81 121 LEU A N 1
ATOM 959 C CA . LEU A 1 121 ? -7.086 0.556 11.873 1.00 91.81 121 LEU A CA 1
ATOM 960 C C . LEU A 1 121 ? -8.463 0.899 11.298 1.00 91.81 121 LEU A C 1
ATOM 962 O O . LEU A 1 121 ? -8.682 2.029 10.874 1.00 91.81 121 LEU A O 1
ATOM 966 N N . PHE A 1 122 ? -9.410 -0.040 11.342 1.00 91.62 122 PHE A N 1
ATOM 967 C CA . PHE A 1 122 ? -10.784 0.194 10.899 1.00 91.62 122 PHE A CA 1
ATOM 968 C C . PHE A 1 122 ? -11.463 1.337 11.669 1.00 91.62 122 PHE A C 1
ATOM 970 O O . PHE A 1 122 ? -12.117 2.193 11.065 1.00 91.62 122 PHE A O 1
ATOM 977 N N . ALA A 1 123 ? -11.269 1.402 12.991 1.00 89.50 123 ALA A N 1
ATOM 978 C CA . ALA A 1 123 ? -11.783 2.499 13.809 1.00 89.50 123 ALA A CA 1
ATOM 979 C C . ALA A 1 123 ? -11.214 3.860 13.367 1.00 89.50 123 ALA A C 1
ATOM 981 O O . ALA A 1 123 ? -11.958 4.837 13.270 1.00 89.50 123 ALA A O 1
ATOM 982 N N . GLU A 1 124 ? -9.919 3.914 13.046 1.00 90.00 124 GLU A N 1
ATOM 983 C CA . GLU A 1 124 ? -9.253 5.128 12.567 1.00 90.00 124 GLU A CA 1
ATOM 984 C C . GLU A 1 124 ? -9.746 5.553 11.176 1.00 90.00 124 GLU A C 1
ATOM 986 O O . GLU A 1 124 ? -10.084 6.717 10.965 1.00 90.00 124 GLU A O 1
ATOM 991 N N . VAL A 1 125 ? -9.872 4.606 10.247 1.00 92.19 125 VAL A N 1
ATOM 992 C CA . VAL A 1 125 ? -10.424 4.833 8.901 1.00 92.19 125 VAL A CA 1
ATOM 993 C C . VAL A 1 125 ? -11.847 5.393 8.979 1.00 92.19 125 VAL A C 1
ATOM 995 O O . VAL A 1 125 ? -12.169 6.398 8.341 1.00 92.19 125 VAL A O 1
ATOM 998 N N . THR A 1 126 ? -12.689 4.801 9.825 1.00 89.44 126 THR A N 1
ATOM 999 C CA . THR A 1 126 ? -14.069 5.257 10.044 1.00 89.44 126 THR A CA 1
ATOM 1000 C C . THR A 1 126 ? -14.107 6.659 10.656 1.00 89.44 126 THR A C 1
ATOM 1002 O O . THR A 1 126 ? -14.900 7.505 10.237 1.00 89.44 126 THR A O 1
ATOM 1005 N N . ARG A 1 127 ? -13.218 6.949 11.618 1.00 88.50 127 ARG A N 1
ATOM 1006 C CA . ARG A 1 127 ? -13.070 8.286 12.214 1.00 88.50 127 ARG A CA 1
ATOM 1007 C C . ARG A 1 127 ? -12.739 9.332 11.151 1.00 88.50 127 ARG A C 1
ATOM 1009 O O . ARG A 1 127 ? -13.363 10.390 11.131 1.00 88.50 127 ARG A O 1
ATOM 1016 N N . GLN A 1 128 ? -11.789 9.039 10.265 1.00 87.75 128 GLN A N 1
ATOM 1017 C CA . GLN A 1 128 ? -11.360 9.959 9.208 1.00 87.75 128 GLN A CA 1
ATOM 1018 C C . GLN A 1 128 ? -12.429 10.157 8.125 1.00 87.75 128 GLN A C 1
ATOM 1020 O O . GLN A 1 128 ? -12.611 11.276 7.648 1.00 87.75 128 GLN A O 1
ATOM 1025 N N . MET A 1 129 ? -13.199 9.120 7.778 1.00 85.19 129 MET A N 1
ATOM 1026 C CA . MET A 1 129 ? -14.332 9.267 6.853 1.00 85.19 129 MET A CA 1
ATOM 1027 C C . MET A 1 129 ? -15.456 10.141 7.418 1.00 85.19 129 MET A C 1
ATOM 1029 O O . MET A 1 129 ? -16.030 10.943 6.681 1.00 85.19 129 MET A O 1
ATOM 1033 N N . ASN A 1 130 ? -15.741 10.016 8.716 1.00 78.69 130 ASN A N 1
ATOM 1034 C CA . ASN A 1 130 ? -16.845 10.716 9.379 1.00 78.69 130 ASN A CA 1
ATOM 1035 C C . ASN A 1 130 ? -16.463 12.105 9.925 1.00 78.69 130 ASN A C 1
ATOM 1037 O O . ASN A 1 130 ? -17.347 12.893 10.260 1.00 78.69 130 ASN A O 1
ATOM 1041 N N . GLY A 1 131 ? -15.168 12.435 9.983 1.00 61.56 131 GLY A N 1
ATOM 1042 C CA . GLY A 1 131 ? -14.637 13.684 10.546 1.00 61.56 131 GLY A CA 1
ATOM 1043 C C . GLY A 1 131 ? -15.117 14.980 9.876 1.00 61.56 131 GLY A C 1
ATOM 1044 O O . GLY A 1 131 ? -15.038 16.037 10.493 1.00 61.56 131 GLY A O 1
ATOM 1045 N N . ASN A 1 132 ? -15.705 14.916 8.674 1.00 49.12 132 ASN A N 1
ATOM 1046 C CA . ASN A 1 132 ? -16.350 16.068 8.021 1.00 49.12 132 ASN A CA 1
ATOM 1047 C C . ASN A 1 132 ? -17.796 16.334 8.494 1.00 49.12 132 ASN A C 1
ATOM 1049 O O . ASN A 1 132 ? -18.447 17.246 7.985 1.00 49.12 132 ASN A O 1
ATOM 1053 N N . LYS A 1 133 ? -18.308 15.562 9.462 1.00 48.16 133 LYS A N 1
ATOM 1054 C CA . LYS A 1 133 ? -19.597 15.781 10.144 1.00 48.16 133 LYS A CA 1
ATOM 1055 C C . LYS A 1 133 ? -19.430 16.038 11.647 1.00 48.16 133 LYS A C 1
ATOM 1057 O O . LYS A 1 133 ? -20.292 15.664 12.434 1.00 48.16 133 LYS A O 1
ATOM 1062 N N . ILE A 1 134 ? -18.362 16.715 12.073 1.00 46.00 134 ILE A N 1
ATOM 1063 C CA . ILE A 1 134 ? -18.384 17.363 13.392 1.00 46.00 134 ILE A CA 1
ATOM 1064 C C . ILE A 1 134 ? -19.154 18.674 13.231 1.00 46.00 134 ILE A C 1
ATOM 1066 O O . ILE A 1 134 ? -18.594 19.754 13.061 1.00 46.00 134 ILE A O 1
ATOM 1070 N N . THR A 1 135 ? -20.480 18.558 13.236 1.00 41.06 135 THR A N 1
ATOM 1071 C CA . THR A 1 135 ? -21.330 19.657 13.673 1.00 41.06 135 THR A CA 1
ATOM 1072 C C . THR A 1 135 ? -20.869 20.059 15.065 1.00 41.06 135 THR A C 1
ATOM 1074 O O . THR A 1 135 ? -20.679 19.203 15.927 1.00 41.06 135 THR A O 1
ATOM 1077 N N . SER A 1 136 ? -20.691 21.361 15.262 1.00 41.78 136 SER A N 1
ATOM 1078 C CA . SER A 1 136 ? -20.606 22.017 16.563 1.00 41.78 136 SER A CA 1
ATOM 1079 C C . SER A 1 136 ? -21.503 21.321 17.594 1.00 41.78 136 SER A C 1
ATOM 1081 O O . SER A 1 136 ? -22.722 21.448 17.537 1.00 41.78 136 SER A O 1
ATOM 1083 N N . SER A 1 137 ? -20.929 20.511 18.481 1.00 40.47 137 SER A N 1
ATOM 1084 C CA . SER A 1 137 ? -21.617 19.910 19.627 1.00 40.47 137 SER A CA 1
ATOM 1085 C C . SER A 1 137 ? -20.561 19.476 20.638 1.00 40.47 137 SER A C 1
ATOM 1087 O O . SER A 1 137 ? -19.995 18.391 20.565 1.00 40.47 137 SER A O 1
ATOM 1089 N N . SER A 1 138 ? -20.237 20.433 21.505 1.00 43.47 138 SER A N 1
ATOM 1090 C CA . SER A 1 138 ? -19.843 20.274 22.908 1.00 43.47 138 SER A CA 1
ATOM 1091 C C . SER A 1 138 ? -19.428 18.873 23.394 1.00 43.47 138 SER A C 1
ATOM 1093 O O . SER A 1 138 ? -20.259 17.982 23.524 1.00 43.47 138 SER A O 1
ATOM 1095 N N . ASN A 1 139 ? -18.158 18.778 23.800 1.00 47.88 139 ASN A N 1
ATOM 1096 C CA . ASN A 1 139 ? -17.623 17.983 24.912 1.00 47.88 139 ASN A CA 1
ATOM 1097 C C . ASN A 1 139 ? -18.202 16.576 25.150 1.00 47.88 139 ASN A C 1
ATOM 1099 O O . ASN A 1 139 ? -19.124 16.426 25.944 1.00 47.88 139 ASN A O 1
ATOM 1103 N N . HIS A 1 140 ? -17.512 15.537 24.665 1.00 41.50 140 HIS A N 1
ATOM 1104 C CA . HIS A 1 140 ? -17.497 14.243 25.358 1.00 41.50 140 HIS A CA 1
ATOM 1105 C C . HIS A 1 140 ? -16.079 13.667 25.460 1.00 41.50 140 HIS A C 1
ATOM 1107 O O . HIS A 1 140 ? -15.476 13.192 24.500 1.00 41.50 140 HIS A O 1
ATOM 1113 N N . PHE A 1 141 ? -15.569 13.756 26.687 1.00 49.97 141 PHE A N 1
ATOM 1114 C CA . PHE A 1 141 ? -14.376 13.133 27.238 1.00 49.97 141 PHE A CA 1
ATOM 1115 C C . PHE A 1 141 ? -14.788 11.752 27.801 1.00 49.97 141 PHE A C 1
ATOM 1117 O O . PHE A 1 141 ? -15.656 11.700 28.663 1.00 49.97 141 PHE A O 1
ATOM 1124 N N . PHE A 1 142 ? -14.180 10.668 27.294 1.00 61.81 142 PHE A N 1
ATOM 1125 C CA . PHE A 1 142 ? -14.146 9.282 27.820 1.00 61.81 142 PHE A CA 1
ATOM 1126 C C . PHE A 1 142 ? -15.461 8.491 28.075 1.00 61.81 142 PHE A C 1
ATOM 1128 O O . PHE A 1 142 ? -16.071 8.628 29.126 1.00 61.81 142 PHE A O 1
ATOM 1135 N N . ALA A 1 143 ? -15.772 7.511 27.204 1.00 35.56 143 ALA A N 1
ATOM 1136 C CA . ALA A 1 143 ? -16.291 6.169 27.559 1.00 35.56 143 ALA A CA 1
ATOM 1137 C C . ALA A 1 143 ? -16.266 5.227 26.324 1.00 35.56 143 ALA A C 1
ATOM 1139 O O . ALA A 1 143 ? -16.575 5.686 25.222 1.00 35.56 143 ALA A O 1
ATOM 1140 N N . PRO A 1 144 ? -15.919 3.928 26.452 1.00 41.22 144 PRO A N 1
ATOM 1141 C CA . PRO A 1 144 ? -16.134 2.959 25.384 1.00 41.22 144 PRO A CA 1
ATOM 1142 C C . PRO A 1 144 ? -17.609 2.544 25.394 1.00 41.22 144 PRO A C 1
ATOM 1144 O O . PRO A 1 144 ? -18.032 1.769 26.245 1.00 41.22 144 PRO A O 1
ATOM 1147 N N . ASP A 1 145 ? -18.389 3.093 24.466 1.00 39.88 145 ASP A N 1
ATOM 1148 C CA . ASP A 1 145 ? -19.796 2.740 24.280 1.00 39.88 145 ASP A CA 1
ATOM 1149 C C . ASP A 1 145 ? -19.917 1.328 23.657 1.00 39.88 145 ASP A C 1
ATOM 1151 O O . ASP A 1 145 ? -19.477 1.128 22.514 1.00 39.88 145 ASP A O 1
ATOM 1155 N N . PRO A 1 146 ? -20.470 0.328 24.373 1.00 41.72 146 PRO A N 1
ATOM 1156 C CA . PRO A 1 146 ? -20.609 -1.035 23.862 1.00 41.72 146 PRO A CA 1
ATOM 1157 C C . PRO A 1 146 ? -21.589 -1.143 22.681 1.00 41.72 146 PRO A C 1
ATOM 1159 O O . PRO A 1 146 ? -21.510 -2.122 21.939 1.00 41.72 146 PRO A O 1
ATOM 1162 N N . ALA A 1 147 ? -22.437 -0.137 22.430 1.00 39.66 147 ALA A N 1
ATOM 1163 C CA . ALA A 1 147 ? -23.357 -0.126 21.288 1.00 39.66 147 ALA A CA 1
ATOM 1164 C C . ALA A 1 147 ? -22.659 0.127 19.934 1.00 39.66 147 ALA A C 1
ATOM 1166 O O . ALA A 1 147 ? -23.205 -0.177 18.876 1.00 39.66 147 ALA A O 1
ATOM 1167 N N . ARG A 1 148 ? -21.414 0.627 19.931 1.00 45.53 148 ARG A N 1
ATOM 1168 C CA . ARG A 1 148 ? -20.686 0.974 18.693 1.00 45.53 148 ARG A CA 1
ATOM 1169 C C . ARG A 1 148 ? -20.064 -0.230 17.971 1.00 45.53 148 ARG A C 1
ATOM 1171 O O . ARG A 1 148 ? -19.461 -0.080 16.911 1.00 45.53 148 ARG A O 1
ATOM 1178 N N . VAL A 1 149 ? -20.147 -1.432 18.545 1.00 46.53 149 VAL A N 1
ATOM 1179 C CA . VAL A 1 149 ? -19.604 -2.645 17.909 1.00 46.53 149 VAL A CA 1
ATOM 1180 C C . VAL A 1 149 ? -20.584 -3.224 16.883 1.00 46.53 149 VAL A C 1
ATOM 1182 O O . VAL A 1 149 ? -20.132 -3.771 15.880 1.00 46.53 149 VAL A O 1
ATOM 1185 N N . GLU A 1 150 ? -21.893 -3.029 17.067 1.00 39.03 150 GLU A N 1
ATOM 1186 C CA . GLU A 1 150 ? -22.922 -3.548 16.150 1.00 39.03 150 GLU A CA 1
ATOM 1187 C C . GLU A 1 150 ? -23.042 -2.736 14.848 1.00 39.03 150 GLU A C 1
ATOM 1189 O O . GLU A 1 150 ? -23.397 -3.278 13.801 1.00 39.03 150 GLU A O 1
ATOM 1194 N N . ASP A 1 151 ? -22.637 -1.465 14.869 1.00 48.00 151 ASP A N 1
ATOM 1195 C CA . ASP A 1 151 ? -22.713 -0.559 13.715 1.00 48.00 151 ASP A CA 1
ATOM 1196 C C . ASP A 1 151 ? -21.612 -0.826 12.661 1.00 48.00 151 ASP A C 1
ATOM 1198 O O . ASP A 1 151 ? -21.731 -0.480 11.486 1.00 48.00 151 ASP A O 1
ATOM 1202 N N . ASN A 1 152 ? -20.542 -1.538 13.034 1.00 46.47 152 ASN A N 1
ATOM 1203 C CA . ASN A 1 152 ? -19.432 -1.836 12.118 1.00 46.47 152 ASN A CA 1
ATOM 1204 C C . ASN A 1 152 ? -19.839 -2.802 10.988 1.00 46.47 152 ASN A C 1
ATOM 1206 O O . ASN A 1 152 ? -19.300 -2.713 9.885 1.00 46.47 152 ASN A O 1
ATOM 1210 N N . ASN A 1 153 ? -20.834 -3.667 11.227 1.00 43.31 153 ASN A N 1
ATOM 1211 C CA . ASN A 1 153 ? -21.437 -4.486 10.172 1.00 43.31 153 ASN A CA 1
ATOM 1212 C C . ASN A 1 153 ? -22.397 -3.681 9.283 1.00 43.31 153 ASN A C 1
ATOM 1214 O O . ASN A 1 153 ? -22.574 -4.039 8.120 1.00 43.31 153 ASN A O 1
ATOM 1218 N N . GLN A 1 154 ? -22.979 -2.584 9.780 1.00 45.44 154 GLN A N 1
ATOM 1219 C CA . GLN A 1 154 ? -23.847 -1.717 8.982 1.00 45.44 154 GLN A CA 1
ATOM 1220 C C . GLN A 1 154 ? -23.057 -0.794 8.056 1.00 45.44 154 GLN A C 1
ATOM 1222 O O . GLN A 1 154 ? -23.506 -0.556 6.944 1.00 45.44 154 GLN A O 1
ATOM 1227 N N . VAL A 1 155 ? -21.864 -0.331 8.440 1.00 50.91 155 VAL A N 1
ATOM 1228 C CA . VAL A 1 155 ? -21.003 0.468 7.543 1.00 50.91 155 VAL A CA 1
ATOM 1229 C C . VAL A 1 155 ? -20.498 -0.374 6.365 1.00 50.91 155 VAL A C 1
ATOM 1231 O O . VAL A 1 155 ? -20.539 0.083 5.223 1.00 50.91 155 VAL A O 1
ATOM 1234 N N . LEU A 1 156 ? -20.103 -1.630 6.613 1.00 48.19 156 LEU A N 1
ATOM 1235 C CA . LEU A 1 156 ? -19.764 -2.585 5.548 1.00 48.19 156 LEU A CA 1
ATOM 1236 C C . LEU A 1 156 ? -20.998 -2.972 4.712 1.00 48.19 156 LEU A C 1
ATOM 1238 O O . LEU A 1 156 ? -20.902 -3.090 3.493 1.00 48.19 156 LEU A O 1
ATOM 1242 N N . ALA A 1 157 ? -22.176 -3.123 5.328 1.00 46.44 157 ALA A N 1
ATOM 1243 C CA . ALA A 1 157 ? -23.416 -3.393 4.598 1.00 46.44 157 ALA A CA 1
ATOM 1244 C C . ALA A 1 157 ? -23.883 -2.189 3.757 1.00 46.44 157 ALA A C 1
ATOM 1246 O O . ALA A 1 157 ? -24.310 -2.371 2.622 1.00 46.44 157 ALA A O 1
ATOM 1247 N N . ALA A 1 158 ? -23.742 -0.960 4.254 1.00 45.00 158 ALA A N 1
ATOM 1248 C CA . ALA A 1 158 ? -24.114 0.271 3.556 1.00 45.00 158 ALA A CA 1
ATOM 1249 C C . ALA A 1 158 ? -23.216 0.562 2.341 1.00 45.00 158 ALA A C 1
ATOM 1251 O O . ALA A 1 158 ? -23.652 1.232 1.407 1.00 45.00 158 ALA A O 1
ATOM 1252 N N . LEU A 1 159 ? -21.988 0.032 2.317 1.00 47.69 159 LEU A N 1
ATOM 1253 C CA . LEU A 1 159 ? -21.100 0.070 1.149 1.00 47.69 159 LEU A CA 1
ATOM 1254 C C . LEU A 1 159 ? -21.447 -0.990 0.088 1.00 47.69 159 LEU A C 1
ATOM 1256 O O . LEU A 1 159 ? -21.131 -0.791 -1.084 1.00 47.69 159 LEU A O 1
ATOM 1260 N N . LYS A 1 160 ? -22.126 -2.080 0.473 1.00 47.38 160 LYS A N 1
ATOM 1261 C CA . LYS A 1 160 ? -22.561 -3.168 -0.424 1.00 47.38 160 LYS A CA 1
ATOM 1262 C C . LYS A 1 160 ? -23.913 -2.914 -1.104 1.00 47.38 160 LYS A C 1
ATOM 1264 O O . LYS A 1 160 ? -24.289 -3.676 -1.990 1.00 47.38 160 LYS A O 1
ATOM 1269 N N . VAL A 1 161 ? -24.637 -1.859 -0.720 1.00 43.03 161 VAL A N 1
ATOM 1270 C CA . VAL A 1 161 ? -25.936 -1.483 -1.305 1.00 43.03 161 VAL A CA 1
ATOM 1271 C C . VAL A 1 161 ? -25.763 -0.274 -2.230 1.00 43.03 161 VAL A C 1
ATOM 1273 O O . VAL A 1 161 ? -26.122 0.851 -1.877 1.00 43.03 161 VAL A O 1
ATOM 1276 N N . LYS A 1 162 ? -25.191 -0.488 -3.421 1.00 39.28 162 LYS A N 1
ATOM 1277 C CA . LYS A 1 162 ? -25.416 0.379 -4.587 1.00 39.28 162 LYS A CA 1
ATOM 1278 C C . LYS A 1 162 ? -25.031 -0.279 -5.903 1.00 39.28 162 LYS A C 1
ATOM 1280 O O . LYS A 1 162 ? -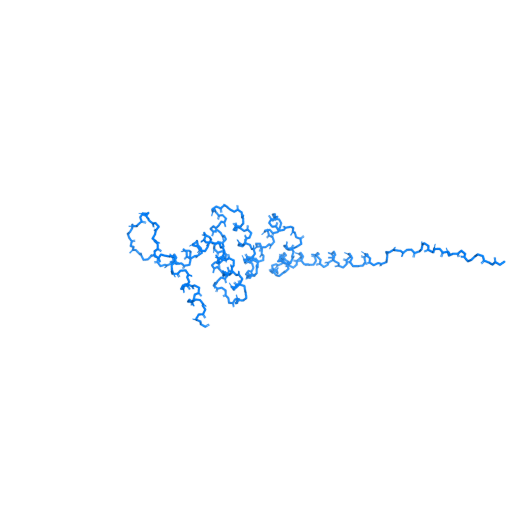23.957 -0.916 -5.945 1.00 39.28 162 LYS A O 1
#

Radius of gyration: 25.16 Å; chains: 1; bounding box: 61×80×55 Å

Secondary structure (DSSP, 8-state):
------------S-SSSHHHHHHHHHHHHHHHHHHHTT-HHHHHHHHHTSPTT-HHHHHHHHHHHHTT-HHHHHHHHHHHHHT--HHHHHHHHHHHHHHHHSS-HHHHHHHHHHHHH-HHHHHHHHHHHHGGG--S---------GGGGTTHHHHHHHHH--

pLDDT: mean 76.07, std 21.65, range [35.56, 96.62]

Organism: NCBI:txid45067

Foldseek 3Di:
DDDPDPPPDPPDDDPPPDVVVVVVVVVLVVLVVVLVVQPLVSLQVNLVVDDQLDPSNLVSLVSSVVSPNLVSLQSNLVSLVVVPDPVSLLVSLVSLLSSCPDPDPVSVVVSVVVCVVPVVSVVSNVCVVCVVPPDDDDDDDDDDDPVVVVCSVVVVVVSVPD

InterPro domains:
  IPR011990 Tetratricopeptide-like helical domain superfamily [G3DSA:1.25.40.10] (13-141)

Sequence (162 aa):
MSAKLYEVDPLTESVDDYHTKTEVINFHKQMKAMALQGDAVAAYRLARDFPQNSDDYLKWLKKAADSGLTNAKLDLAISLAQSKSVSKLQQAADYFVQVLRSKDRFIKDQAEDFLSQNRSLFAEVTRQMNGNKITSSSNHFFAPDPARVEDNNQVLAALKVK